Protein AF-X1F8I4-F1 (afdb_monomer_lite)

InterPro domains:
  IPR002935 Class I-like SAM-dependent O-methyltransferase [PF01596] (7-88)
  IPR029063 S-adenosyl-L-methionine-dependent methyltransferase superfamily [G3DSA:3.40.50.150] (1-103)
  IPR029063 S-adenosyl-L-methionine-dependent methyltransferase superfamily [SSF53335] (6-89)

Organism: NCBI:txid412755

Radius of gyration: 15.57 Å; chains: 1; bounding box: 41×29×45 Å

Sequence (120 aa):
ACMQTERKLVTFELQDDKIEMARETISRAKIGKIVELVEGNALDLLQKYNNISFCFLDAEKEIYLDCYQIVVPKMVEGGILVADNVISHCPSNMSYNVSRACEVGKTPNPLSKQLLYWSI

Foldseek 3Di:
DCVVVVAADEDEDADPVVLVVVVVVCVVVVPCSRYDYHYHDCLVVLQVAAQAQEAEAPDDQVCVVSCCVSVQVRYAFQREYEYEDNPPDDDPPSVVVVVVVQVQQPDPDSRGYHYDYDYD

Structure (mmCIF, N/CA/C/O backbone):
data_AF-X1F8I4-F1
#
_entry.id   AF-X1F8I4-F1
#
loop_
_atom_site.group_PDB
_atom_site.id
_atom_site.type_symbol
_atom_site.label_atom_id
_atom_site.label_alt_id
_atom_site.label_comp_id
_atom_site.label_asym_id
_atom_site.label_entity_id
_atom_site.label_seq_id
_atom_site.pdbx_PDB_ins_code
_atom_site.Cartn_x
_atom_site.Cartn_y
_atom_site.Cartn_z
_atom_site.occupancy
_atom_site.B_iso_or_equiv
_atom_site.auth_seq_id
_atom_site.auth_comp_id
_atom_site.auth_asym_id
_atom_site.auth_atom_id
_atom_site.pdbx_PDB_model_num
ATOM 1 N N . ALA A 1 1 ? -10.497 9.902 8.479 1.00 86.12 1 ALA A N 1
ATOM 2 C CA . ALA A 1 1 ? -11.029 8.604 8.014 1.00 86.12 1 ALA A CA 1
ATOM 3 C C . ALA A 1 1 ? -10.419 7.430 8.783 1.00 86.12 1 ALA A C 1
ATOM 5 O O . ALA A 1 1 ? -11.017 7.049 9.775 1.00 86.12 1 ALA A O 1
ATOM 6 N N . CYS A 1 2 ? -9.231 6.910 8.430 1.00 91.81 2 CYS A N 1
ATOM 7 C CA . CYS A 1 2 ? -8.693 5.666 9.019 1.00 91.81 2 CYS A CA 1
ATOM 8 C C . CYS A 1 2 ? -8.632 5.649 10.555 1.00 91.81 2 CYS A C 1
ATOM 10 O O . CYS A 1 2 ? -9.080 4.684 11.161 1.00 91.81 2 CYS A O 1
ATOM 12 N N . MET A 1 3 ? -8.170 6.736 11.187 1.00 90.56 3 MET A N 1
ATOM 13 C CA . MET A 1 3 ? -8.172 6.870 12.653 1.00 90.56 3 MET A CA 1
ATOM 14 C C . MET A 1 3 ? -9.575 6.801 13.269 1.00 90.56 3 MET A C 1
ATOM 16 O O . MET A 1 3 ? -9.749 6.198 14.316 1.00 90.56 3 MET A O 1
ATOM 20 N N . GLN A 1 4 ? -10.570 7.419 12.628 1.00 92.31 4 GLN A N 1
ATOM 21 C CA . GLN A 1 4 ? -11.949 7.472 13.133 1.00 92.31 4 GLN A CA 1
ATOM 22 C C . GLN A 1 4 ? -12.668 6.132 12.976 1.00 92.31 4 GLN A C 1
ATOM 24 O O . GLN A 1 4 ? -13.562 5.823 13.751 1.00 92.31 4 GLN A O 1
ATOM 29 N N . THR A 1 5 ? -12.299 5.356 11.957 1.00 92.12 5 THR A N 1
ATOM 30 C CA . THR A 1 5 ? -12.911 4.057 11.653 1.00 92.12 5 THR A CA 1
ATOM 31 C C . THR A 1 5 ? -12.069 2.877 12.136 1.00 92.12 5 THR A C 1
ATOM 33 O O . THR A 1 5 ? -12.365 1.751 11.755 1.00 92.12 5 THR A O 1
ATOM 36 N N . GLU A 1 6 ? -10.975 3.135 12.861 1.00 92.25 6 GLU A N 1
ATOM 37 C CA . GLU A 1 6 ? -10.002 2.132 13.325 1.00 92.25 6 GLU A CA 1
ATOM 38 C C . GLU A 1 6 ? -9.494 1.190 12.214 1.00 92.25 6 GLU A C 1
ATOM 40 O O . GLU A 1 6 ? -9.231 0.007 12.422 1.00 92.25 6 GLU A O 1
ATOM 45 N N . ARG A 1 7 ? -9.341 1.725 10.998 1.00 93.12 7 ARG A N 1
ATOM 46 C CA . ARG A 1 7 ? -8.825 0.985 9.836 1.00 93.12 7 ARG A CA 1
ATOM 47 C C . ARG A 1 7 ? -7.347 1.265 9.632 1.00 93.12 7 ARG A C 1
ATOM 49 O O . ARG A 1 7 ? -6.860 2.335 9.988 1.00 93.12 7 ARG A O 1
ATOM 56 N N . LYS A 1 8 ? -6.649 0.317 9.014 1.00 95.06 8 LYS A N 1
ATOM 57 C CA . LYS A 1 8 ? -5.231 0.454 8.679 1.00 95.06 8 LYS A CA 1
ATOM 58 C C . LYS A 1 8 ? -5.035 1.228 7.380 1.00 95.06 8 LYS A C 1
ATOM 60 O O . LYS A 1 8 ? -5.807 1.071 6.437 1.00 95.06 8 LYS A O 1
ATOM 65 N N . LEU A 1 9 ? -3.989 2.047 7.349 1.00 96.81 9 LEU A N 1
ATOM 66 C CA . LEU A 1 9 ? -3.393 2.567 6.124 1.00 96.81 9 LEU A CA 1
ATOM 67 C C . LEU A 1 9 ? -2.095 1.797 5.895 1.00 96.81 9 LEU A C 1
ATOM 69 O O . LEU A 1 9 ? -1.234 1.799 6.769 1.00 96.81 9 LEU A O 1
ATOM 73 N N . VAL A 1 10 ? -1.965 1.155 4.742 1.00 97.25 10 VAL A N 1
ATOM 74 C CA . VAL A 1 10 ? -0.754 0.424 4.363 1.00 97.25 10 VAL A CA 1
ATOM 75 C C . VAL A 1 10 ? -0.068 1.207 3.256 1.00 97.25 10 VAL A C 1
ATOM 77 O O . VAL A 1 10 ? -0.729 1.612 2.300 1.00 97.25 10 VAL A O 1
ATOM 80 N N . THR A 1 11 ? 1.232 1.434 3.397 1.00 95.88 11 THR A N 1
ATOM 81 C CA . THR A 1 11 ? 2.066 2.075 2.378 1.00 95.88 11 THR A CA 1
ATOM 82 C C . THR A 1 11 ? 3.275 1.199 2.089 1.00 95.88 11 THR A C 1
ATOM 84 O O . THR A 1 11 ? 3.809 0.574 3.003 1.00 95.88 11 THR A O 1
ATOM 87 N N . PHE A 1 12 ? 3.692 1.152 0.829 1.00 95.25 12 PHE A N 1
ATOM 88 C CA . PHE A 1 12 ? 4.823 0.350 0.370 1.00 95.25 12 PHE A CA 1
ATOM 89 C C . PHE A 1 12 ? 5.940 1.285 -0.073 1.00 95.25 12 PHE A C 1
ATOM 91 O O . PHE A 1 12 ? 5.665 2.272 -0.751 1.00 95.25 12 PHE A O 1
ATOM 98 N N . GLU A 1 13 ? 7.175 0.976 0.296 1.00 94.88 13 GLU A N 1
ATOM 99 C CA . GLU A 1 13 ? 8.355 1.691 -0.184 1.00 94.88 13 GLU A CA 1
ATOM 100 C C . GLU A 1 13 ? 9.491 0.695 -0.422 1.00 94.88 13 GLU A C 1
ATOM 102 O O . GLU A 1 13 ? 9.660 -0.265 0.333 1.00 94.88 13 GLU A O 1
ATOM 107 N N . LEU A 1 14 ? 10.244 0.914 -1.498 1.00 93.31 14 LEU A N 1
ATOM 108 C CA . LEU A 1 14 ? 11.320 0.037 -1.950 1.00 93.31 14 LEU A CA 1
ATOM 109 C C . LEU A 1 14 ? 12.706 0.618 -1.649 1.00 93.31 14 LEU A C 1
ATOM 111 O O . LEU A 1 14 ? 13.645 -0.150 -1.469 1.00 93.31 14 LEU A O 1
ATOM 115 N N . GLN A 1 15 ? 12.854 1.944 -1.643 1.00 94.31 15 GLN A N 1
ATOM 116 C CA . GLN A 1 15 ? 14.157 2.596 -1.494 1.00 94.31 15 GLN A CA 1
ATOM 117 C C . GLN A 1 15 ? 14.501 2.796 -0.012 1.00 94.31 15 GLN A C 1
ATOM 119 O O . GLN A 1 15 ? 13.743 3.432 0.718 1.00 94.31 15 GLN A O 1
ATOM 124 N N . ASP A 1 16 ? 15.650 2.276 0.427 1.00 95.62 16 ASP A N 1
ATOM 125 C CA . ASP A 1 16 ? 16.070 2.261 1.839 1.00 95.62 16 ASP A CA 1
ATOM 126 C C . ASP A 1 16 ? 16.108 3.656 2.489 1.00 95.62 16 ASP A C 1
ATOM 128 O O . ASP A 1 16 ? 15.699 3.832 3.639 1.00 95.62 16 ASP A O 1
ATOM 132 N N . ASP A 1 17 ? 16.558 4.672 1.752 1.00 96.69 17 ASP A N 1
ATOM 133 C CA . ASP A 1 17 ? 16.606 6.061 2.220 1.00 96.69 17 ASP A CA 1
ATOM 134 C C . ASP A 1 17 ? 15.200 6.629 2.471 1.00 96.69 17 ASP A C 1
ATOM 136 O O . ASP A 1 17 ? 14.951 7.301 3.478 1.00 96.69 17 ASP A O 1
ATOM 140 N N . LYS A 1 18 ? 14.251 6.310 1.588 1.00 95.38 18 LYS A N 1
ATOM 141 C CA . LYS A 1 18 ? 12.845 6.696 1.730 1.00 95.38 18 LYS A CA 1
ATOM 142 C C . LYS A 1 18 ? 12.130 5.900 2.811 1.00 95.38 18 LYS A C 1
ATOM 144 O O . LYS A 1 18 ? 11.293 6.472 3.508 1.00 95.38 18 LYS A O 1
ATOM 149 N N . ILE A 1 19 ? 12.467 4.623 2.990 1.00 97.69 19 ILE A N 1
ATOM 150 C CA . ILE A 1 19 ? 11.955 3.792 4.089 1.00 97.69 19 ILE A CA 1
ATOM 151 C C . ILE A 1 19 ? 12.284 4.452 5.425 1.00 97.69 19 ILE A C 1
ATOM 153 O O . ILE A 1 19 ? 11.392 4.625 6.260 1.00 97.69 19 ILE A O 1
ATOM 157 N N . GLU A 1 20 ? 13.538 4.863 5.621 1.00 97.75 20 GLU A N 1
ATOM 158 C CA . GLU A 1 20 ? 13.943 5.486 6.880 1.00 97.75 20 GLU A CA 1
ATOM 159 C C . GLU A 1 20 ? 13.230 6.825 7.089 1.00 97.75 20 GLU A C 1
ATOM 161 O O . GLU A 1 20 ? 12.628 7.060 8.140 1.00 97.75 20 GLU A O 1
ATOM 166 N N . MET A 1 21 ? 13.154 7.656 6.046 1.00 97.81 21 MET A N 1
ATOM 167 C CA . MET A 1 21 ? 12.407 8.916 6.096 1.00 97.81 21 MET A CA 1
ATOM 168 C C . MET A 1 21 ? 10.917 8.707 6.422 1.00 97.81 21 MET A C 1
ATOM 170 O O . MET A 1 21 ? 10.323 9.462 7.205 1.00 97.81 21 MET A O 1
ATOM 174 N N . ALA A 1 22 ? 10.291 7.680 5.845 1.00 97.12 22 ALA A N 1
ATOM 175 C CA . ALA A 1 22 ? 8.903 7.326 6.112 1.00 97.12 22 ALA A CA 1
ATOM 176 C C . ALA A 1 22 ? 8.724 6.855 7.560 1.00 97.12 22 ALA A C 1
ATOM 178 O O . ALA A 1 22 ? 7.790 7.297 8.237 1.00 97.12 22 ALA A O 1
ATOM 179 N N . ARG A 1 23 ? 9.639 6.025 8.072 1.00 97.62 23 ARG A N 1
ATOM 180 C CA . ARG A 1 23 ? 9.635 5.550 9.462 1.00 97.62 23 ARG A CA 1
ATOM 181 C C . ARG A 1 23 ? 9.729 6.712 10.447 1.00 97.62 23 ARG A C 1
ATOM 183 O O . ARG A 1 23 ? 8.901 6.809 11.360 1.00 97.62 23 ARG A O 1
ATOM 190 N N . GLU A 1 24 ? 10.677 7.622 10.242 1.00 97.75 24 GLU A N 1
ATOM 191 C CA . GLU A 1 24 ? 10.832 8.831 11.056 1.00 97.75 24 GLU A CA 1
ATOM 192 C C . GLU A 1 24 ? 9.575 9.705 11.009 1.00 97.75 24 GLU A C 1
ATOM 194 O O . GLU A 1 24 ? 9.093 10.190 12.039 1.00 97.75 24 GLU A O 1
ATOM 199 N N . THR A 1 25 ? 8.994 9.875 9.821 1.00 97.75 25 THR A N 1
ATOM 200 C CA . THR A 1 25 ? 7.785 10.681 9.620 1.00 97.75 25 THR A CA 1
ATOM 201 C C . THR A 1 25 ? 6.578 10.083 10.340 1.00 97.75 25 THR A C 1
ATOM 203 O O . THR A 1 25 ? 5.889 10.796 11.076 1.00 97.75 25 THR A O 1
ATOM 206 N N . ILE A 1 26 ? 6.352 8.775 10.206 1.00 97.62 26 ILE A N 1
ATOM 207 C CA . ILE A 1 26 ? 5.277 8.044 10.895 1.00 97.62 26 ILE A CA 1
ATOM 208 C C . ILE A 1 26 ? 5.443 8.139 12.417 1.00 97.62 26 ILE A C 1
ATOM 210 O O . ILE A 1 26 ? 4.461 8.370 13.136 1.00 97.62 26 ILE A O 1
ATOM 214 N N . SER A 1 27 ? 6.677 7.994 12.910 1.00 97.19 27 SER A N 1
ATOM 215 C CA . SER A 1 27 ? 7.013 8.103 14.333 1.00 97.19 27 SER A CA 1
ATOM 216 C C . SER A 1 27 ? 6.722 9.504 14.875 1.00 97.19 27 SER A C 1
ATOM 218 O O . SER A 1 27 ? 5.969 9.660 15.841 1.00 97.19 27 SER A O 1
ATOM 220 N N . ARG A 1 28 ? 7.221 10.545 14.199 1.00 97.75 28 ARG A N 1
ATOM 221 C CA . ARG A 1 28 ? 7.017 11.954 14.572 1.00 97.75 28 ARG A CA 1
ATOM 222 C C . ARG A 1 28 ? 5.545 12.358 14.553 1.00 97.75 28 ARG A C 1
ATOM 224 O O . ARG A 1 28 ? 5.100 13.077 15.446 1.00 97.75 28 ARG A O 1
ATOM 231 N N . ALA A 1 29 ? 4.782 11.865 13.579 1.00 96.69 29 ALA A N 1
ATOM 232 C CA . ALA A 1 29 ? 3.341 12.088 13.494 1.00 96.69 29 ALA A CA 1
ATOM 233 C C . ALA A 1 29 ? 2.539 11.283 14.536 1.00 96.69 29 ALA A C 1
ATOM 235 O O . ALA A 1 29 ? 1.358 11.556 14.742 1.00 96.69 29 ALA A O 1
ATOM 236 N N . LYS A 1 30 ? 3.167 10.311 15.218 1.00 96.31 30 LYS A N 1
ATOM 237 C CA . LYS A 1 30 ? 2.550 9.417 16.216 1.00 96.31 30 LYS A CA 1
ATOM 238 C C . LYS A 1 30 ? 1.391 8.589 15.652 1.00 96.31 30 LYS A C 1
ATOM 240 O O . LYS A 1 30 ? 0.434 8.275 16.359 1.00 96.31 30 LYS A O 1
ATOM 245 N N . ILE A 1 31 ? 1.492 8.198 14.381 1.00 95.81 31 ILE A N 1
ATOM 246 C CA . ILE A 1 31 ? 0.429 7.482 13.651 1.00 95.81 31 ILE A CA 1
ATOM 247 C C . ILE A 1 31 ? 0.726 5.999 13.412 1.00 95.81 31 ILE A C 1
ATOM 249 O O . ILE A 1 31 ? -0.085 5.315 12.794 1.00 95.81 31 ILE A O 1
ATOM 253 N N . GLY A 1 32 ? 1.828 5.464 13.949 1.00 94.56 32 GLY A N 1
ATOM 254 C CA . GLY A 1 32 ? 2.247 4.066 13.748 1.00 94.56 32 GLY A CA 1
ATOM 255 C C . GLY A 1 32 ? 1.258 3.001 14.247 1.00 94.56 32 GLY A C 1
ATOM 256 O O . GLY A 1 32 ? 1.341 1.842 13.860 1.00 94.56 32 GLY A O 1
ATOM 257 N N . LYS A 1 33 ? 0.263 3.368 15.068 1.00 94.38 33 LYS A N 1
ATOM 258 C CA . LYS A 1 33 ? -0.847 2.456 15.404 1.00 94.38 33 LYS A CA 1
ATOM 259 C C . LYS A 1 33 ? -1.797 2.223 14.227 1.00 94.38 33 LYS A C 1
ATOM 261 O O . LYS A 1 33 ? -2.444 1.181 14.174 1.00 94.38 33 LYS A O 1
ATOM 266 N N . ILE A 1 34 ? -1.893 3.176 13.307 1.00 96.44 34 ILE A N 1
ATOM 267 C CA . ILE A 1 34 ? -2.833 3.179 12.180 1.00 96.44 34 ILE A CA 1
ATOM 268 C C . ILE A 1 34 ? -2.115 2.938 10.851 1.00 96.44 34 ILE A C 1
ATOM 270 O O . ILE A 1 34 ? -2.682 2.282 9.980 1.00 96.44 34 ILE A O 1
ATOM 274 N N . VAL A 1 35 ? -0.884 3.431 10.710 1.00 97.06 35 VAL A N 1
ATOM 275 C CA . VAL A 1 35 ? -0.082 3.292 9.492 1.00 97.06 35 VAL A CA 1
ATOM 276 C C . VAL A 1 35 ? 0.878 2.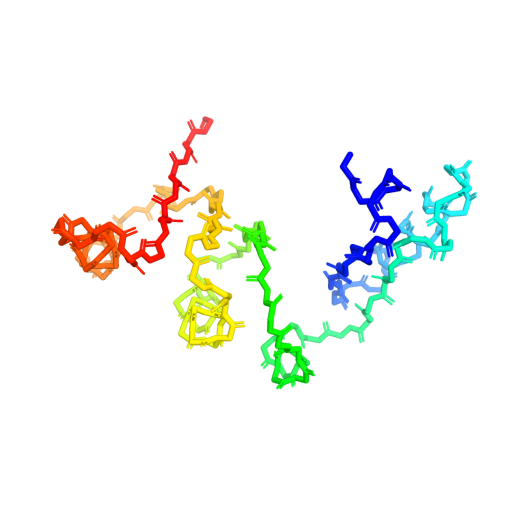114 9.609 1.00 97.06 35 VAL A C 1
ATOM 278 O O . VAL A 1 35 ? 1.638 2.027 10.571 1.00 97.06 35 VAL A O 1
ATOM 281 N N . GLU A 1 36 ? 0.843 1.234 8.618 1.00 96.25 36 GLU A N 1
ATOM 282 C CA . GLU A 1 36 ? 1.796 0.150 8.397 1.00 96.25 36 GLU A CA 1
ATOM 283 C C . GLU A 1 36 ? 2.695 0.529 7.216 1.00 96.25 36 GLU A C 1
ATOM 285 O O . GLU A 1 36 ? 2.207 0.741 6.105 1.00 96.25 36 GLU A O 1
ATOM 290 N N . LEU A 1 37 ? 3.998 0.649 7.476 1.00 97.31 37 LEU A N 1
ATOM 291 C CA . LEU A 1 37 ? 5.016 0.783 6.438 1.00 97.31 37 LEU A CA 1
ATOM 292 C C . LEU A 1 37 ? 5.505 -0.616 6.072 1.00 97.31 37 LEU A C 1
ATOM 294 O O . LEU A 1 37 ? 5.994 -1.342 6.937 1.00 97.31 37 LEU A O 1
ATOM 298 N N . VAL A 1 38 ? 5.353 -0.976 4.805 1.00 97.25 38 VAL A N 1
ATOM 299 C CA . VAL A 1 38 ? 5.807 -2.244 4.245 1.00 97.25 38 VAL A CA 1
ATOM 300 C C . VAL A 1 38 ? 7.023 -1.976 3.374 1.00 97.25 38 VAL A C 1
ATOM 302 O O . VAL A 1 38 ? 6.966 -1.197 2.425 1.00 97.25 38 VAL A O 1
ATOM 305 N N . GLU A 1 39 ? 8.119 -2.641 3.704 1.00 96.44 39 GLU A N 1
ATOM 306 C CA . GLU A 1 39 ? 9.407 -2.474 3.040 1.00 96.44 39 GLU A CA 1
ATOM 307 C C . GLU A 1 39 ? 9.558 -3.542 1.955 1.00 96.44 39 GLU A C 1
ATOM 309 O O . GLU A 1 39 ? 9.462 -4.743 2.231 1.00 96.44 39 GLU A O 1
ATOM 314 N N . GLY A 1 40 ? 9.763 -3.105 0.714 1.00 93.75 40 GLY A N 1
ATOM 315 C CA . GLY A 1 40 ? 9.973 -3.972 -0.441 1.00 93.75 40 GLY A CA 1
ATOM 316 C C . GLY A 1 40 ? 9.036 -3.691 -1.613 1.00 93.75 40 GLY A C 1
ATOM 317 O O . GLY A 1 40 ? 8.238 -2.754 -1.621 1.00 93.75 40 GLY A O 1
ATOM 318 N N . ASN A 1 41 ? 9.151 -4.528 -2.645 1.00 92.44 41 ASN A N 1
ATOM 319 C CA . ASN A 1 41 ? 8.426 -4.341 -3.895 1.00 92.44 41 ASN A CA 1
ATOM 320 C C . ASN A 1 41 ? 6.916 -4.558 -3.705 1.00 92.44 41 ASN A C 1
ATOM 322 O O . ASN A 1 41 ? 6.461 -5.633 -3.300 1.00 92.44 41 ASN A O 1
ATOM 326 N N . ALA A 1 42 ? 6.132 -3.538 -4.053 1.00 92.38 42 ALA A N 1
ATOM 327 C CA . ALA A 1 42 ? 4.682 -3.579 -3.959 1.00 92.38 42 ALA A CA 1
ATOM 328 C C . ALA A 1 42 ? 4.074 -4.722 -4.790 1.00 92.38 42 ALA A C 1
ATOM 330 O O . ALA A 1 42 ? 3.168 -5.393 -4.303 1.00 92.38 42 ALA A O 1
ATOM 331 N N . LEU A 1 43 ? 4.579 -5.011 -5.995 1.00 91.25 43 LEU A N 1
ATOM 332 C CA . LEU A 1 43 ? 4.006 -6.049 -6.869 1.00 91.25 43 LEU A CA 1
ATOM 333 C C . LEU A 1 43 ? 4.027 -7.443 -6.223 1.00 91.25 43 LEU A C 1
ATOM 335 O O . LEU A 1 43 ? 3.070 -8.210 -6.361 1.00 91.25 43 LEU A O 1
ATOM 339 N N . ASP A 1 44 ? 5.067 -7.731 -5.442 1.00 93.31 44 ASP A N 1
ATOM 340 C CA . ASP A 1 44 ? 5.233 -9.010 -4.750 1.00 93.31 44 ASP A CA 1
ATOM 341 C C . ASP A 1 44 ? 4.365 -9.094 -3.484 1.00 93.31 44 ASP A C 1
ATOM 343 O O . ASP A 1 44 ? 3.878 -10.161 -3.094 1.00 93.31 44 ASP A O 1
ATOM 347 N N . LEU A 1 45 ? 4.154 -7.956 -2.819 1.00 94.50 45 LEU A N 1
ATOM 348 C CA . LEU A 1 45 ? 3.554 -7.892 -1.486 1.00 94.50 45 LEU A CA 1
ATOM 349 C C . LEU A 1 45 ? 2.056 -7.569 -1.510 1.00 94.50 45 LEU A C 1
ATOM 351 O O . LEU A 1 45 ? 1.316 -8.065 -0.656 1.00 94.50 45 LEU A O 1
ATOM 355 N N . LEU A 1 46 ? 1.572 -6.848 -2.527 1.00 92.06 46 LEU A N 1
ATOM 356 C CA . LEU A 1 46 ? 0.152 -6.531 -2.747 1.00 92.06 46 LEU A CA 1
ATOM 357 C C . LEU A 1 46 ? -0.721 -7.790 -2.867 1.00 92.06 46 LEU A C 1
ATOM 359 O O . LEU A 1 46 ? -1.938 -7.736 -2.679 1.00 92.06 46 LEU A O 1
ATOM 363 N N . GLN A 1 47 ? -0.126 -8.953 -3.151 1.00 91.75 47 GLN A N 1
ATOM 364 C CA . GLN A 1 47 ? -0.806 -10.252 -3.145 1.00 91.75 47 GLN A CA 1
ATOM 365 C C . GLN A 1 47 ? -1.448 -10.624 -1.806 1.00 91.75 47 GLN A C 1
ATOM 367 O O . GLN A 1 47 ? -2.458 -11.325 -1.790 1.00 91.75 47 GLN A O 1
ATOM 372 N N . LY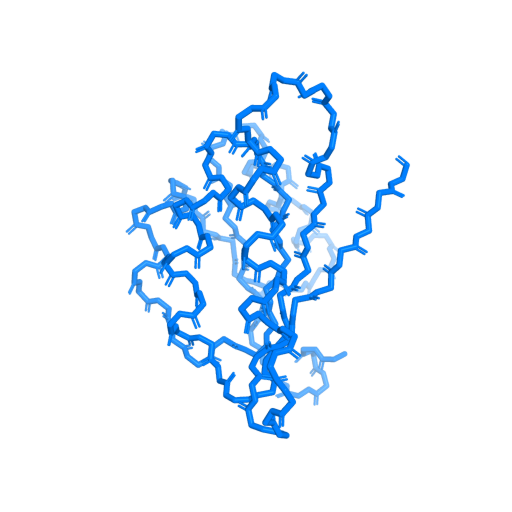S A 1 48 ? -0.930 -10.096 -0.697 1.00 94.06 48 LYS A N 1
ATOM 373 C CA . LYS A 1 48 ? -1.349 -10.463 0.663 1.00 94.06 48 LYS A CA 1
ATOM 374 C C . LYS A 1 48 ? -2.561 -9.679 1.174 1.00 94.06 48 LYS A C 1
ATOM 376 O O . LYS A 1 48 ? -3.121 -10.037 2.207 1.00 94.06 48 LYS A O 1
ATOM 381 N N . TYR A 1 49 ? -2.967 -8.624 0.474 1.00 94.62 49 TYR A N 1
ATOM 382 C CA . TYR A 1 49 ? -4.001 -7.698 0.933 1.00 94.62 49 TYR A CA 1
ATOM 383 C C . TYR A 1 49 ? -5.331 -7.979 0.235 1.00 94.62 49 TYR A C 1
ATOM 385 O O . TYR A 1 49 ? -5.358 -8.355 -0.926 1.00 94.62 49 TYR A O 1
ATOM 393 N N . ASN A 1 50 ? -6.447 -7.809 0.938 1.00 95.31 50 ASN A N 1
ATOM 394 C CA . ASN A 1 50 ? -7.803 -7.988 0.414 1.00 95.31 50 ASN A CA 1
ATOM 395 C C . ASN A 1 50 ? -8.734 -6.954 1.049 1.00 95.31 50 ASN A C 1
ATOM 397 O O . ASN A 1 50 ? -8.358 -6.286 2.013 1.00 95.31 50 ASN A O 1
ATOM 401 N N . ASN A 1 51 ? -9.962 -6.852 0.538 1.00 94.62 51 ASN A N 1
ATOM 402 C CA . ASN A 1 51 ? -10.983 -5.925 1.030 1.00 94.62 51 ASN A CA 1
ATOM 403 C C . ASN A 1 51 ? -10.517 -4.459 1.004 1.00 94.62 51 ASN A C 1
ATOM 405 O O . ASN A 1 51 ? -10.761 -3.685 1.931 1.00 94.62 51 ASN A O 1
ATOM 409 N N . ILE A 1 52 ? -9.838 -4.075 -0.078 1.00 95.12 52 ILE A N 1
ATOM 410 C CA . ILE A 1 52 ? -9.288 -2.729 -0.245 1.00 95.12 52 ILE A CA 1
ATOM 411 C C . ILE A 1 52 ? -10.436 -1.762 -0.563 1.00 95.12 52 ILE A C 1
ATOM 413 O O . ILE A 1 52 ? -11.069 -1.856 -1.613 1.00 95.12 52 ILE A O 1
ATOM 417 N N . SER A 1 53 ? -10.730 -0.828 0.344 1.00 94.25 53 SER A N 1
ATOM 418 C CA . SER A 1 53 ? -11.763 0.201 0.125 1.00 94.25 53 SER A CA 1
ATOM 419 C C . SER A 1 53 ? -11.247 1.431 -0.610 1.00 94.25 53 SER A C 1
ATOM 421 O O . SER A 1 53 ? -12.019 2.148 -1.240 1.00 94.25 53 SER A O 1
ATOM 423 N N . PHE A 1 54 ? -9.948 1.685 -0.506 1.00 94.62 54 PHE A N 1
ATOM 424 C CA . PHE A 1 54 ? -9.290 2.825 -1.117 1.00 94.62 54 PHE A CA 1
ATOM 425 C C . PHE A 1 54 ? -7.865 2.436 -1.503 1.00 94.62 54 PHE A C 1
ATOM 427 O O . PHE A 1 54 ? -7.158 1.837 -0.692 1.00 94.62 54 PHE A O 1
ATOM 434 N N . CYS A 1 55 ? -7.450 2.780 -2.717 1.00 94.12 55 CYS A N 1
ATOM 435 C CA . CYS A 1 55 ? -6.076 2.637 -3.180 1.00 94.12 55 CYS A CA 1
ATOM 436 C C . CYS A 1 55 ? -5.630 3.949 -3.819 1.00 94.12 55 CYS A C 1
ATOM 438 O O . CYS A 1 55 ? -6.313 4.463 -4.702 1.00 94.12 55 CYS A O 1
ATOM 440 N N . PHE A 1 56 ? -4.493 4.472 -3.366 1.00 93.19 56 PHE A N 1
ATOM 441 C CA . PHE A 1 56 ? -3.789 5.557 -4.032 1.00 93.19 56 PHE A CA 1
ATOM 442 C C . PHE A 1 56 ? -2.558 4.964 -4.714 1.00 93.19 56 PHE A C 1
ATOM 444 O O . PHE A 1 56 ? -1.704 4.388 -4.041 1.00 93.19 56 PHE A O 1
ATOM 451 N N . LEU A 1 57 ? -2.524 5.044 -6.040 1.00 89.25 57 LEU A N 1
ATOM 452 C CA . LEU A 1 57 ? -1.453 4.533 -6.878 1.00 89.25 57 LEU A CA 1
ATOM 453 C C . LEU A 1 57 ? -0.646 5.715 -7.412 1.00 89.25 57 LEU A C 1
ATOM 455 O O . LEU A 1 57 ? -0.995 6.311 -8.429 1.00 89.25 57 LEU A O 1
ATOM 459 N N . ASP A 1 58 ? 0.419 6.034 -6.690 1.00 85.50 58 ASP A N 1
ATOM 460 C CA . ASP A 1 58 ? 1.458 6.972 -7.104 1.00 85.50 58 ASP A CA 1
ATOM 461 C C . ASP A 1 58 ? 2.712 6.155 -7.401 1.00 85.50 58 ASP A C 1
ATOM 463 O O . ASP A 1 58 ? 3.451 5.742 -6.507 1.00 85.50 58 ASP A O 1
ATOM 467 N N . ALA A 1 59 ? 2.832 5.756 -8.661 1.00 75.50 59 ALA A N 1
ATOM 468 C CA . ALA A 1 59 ? 3.797 4.773 -9.106 1.00 75.50 59 ALA A CA 1
ATOM 469 C C . ALA A 1 59 ? 4.242 5.087 -10.533 1.00 75.50 59 ALA A C 1
ATOM 471 O O . ALA A 1 59 ? 3.480 5.652 -11.322 1.00 75.50 59 ALA A O 1
ATOM 472 N N . GLU A 1 60 ? 5.460 4.663 -10.871 1.00 76.75 60 GLU A N 1
ATOM 473 C CA . GLU A 1 60 ? 5.978 4.758 -12.235 1.00 76.75 60 GLU A CA 1
ATOM 474 C C . GLU A 1 60 ? 5.063 4.012 -13.220 1.00 76.75 60 GLU A C 1
ATOM 476 O O . GLU A 1 60 ? 4.396 3.021 -12.888 1.00 76.75 60 GLU A O 1
ATOM 481 N N . LYS A 1 61 ? 5.016 4.484 -14.465 1.00 71.19 61 LYS A N 1
ATOM 482 C CA . LYS A 1 61 ? 4.045 4.009 -15.463 1.00 71.19 61 LYS A CA 1
ATOM 483 C C . LYS A 1 61 ? 4.192 2.531 -15.791 1.00 71.19 61 LYS A C 1
ATOM 485 O O . LYS A 1 61 ? 3.200 1.871 -16.097 1.00 71.19 61 LYS A O 1
ATOM 490 N N . GLU A 1 62 ? 5.415 2.023 -15.737 1.00 74.38 62 GLU A N 1
ATOM 491 C CA . GLU A 1 62 ? 5.757 0.641 -16.053 1.00 74.38 62 GLU A CA 1
ATOM 492 C C . GLU A 1 62 ? 5.085 -0.336 -15.088 1.00 74.38 62 GLU A C 1
ATOM 494 O O . GLU A 1 62 ? 4.631 -1.391 -15.516 1.00 74.38 62 GLU A O 1
ATOM 499 N N . ILE A 1 63 ? 4.958 0.033 -13.811 1.00 78.88 63 ILE A N 1
ATOM 500 C CA . ILE A 1 63 ? 4.362 -0.824 -12.774 1.00 78.88 63 ILE A CA 1
ATOM 501 C C . ILE A 1 63 ? 2.866 -0.563 -12.575 1.00 78.88 63 ILE A C 1
ATOM 503 O O . ILE A 1 63 ? 2.182 -1.313 -11.881 1.00 78.88 63 ILE A O 1
ATOM 507 N N . TYR A 1 64 ? 2.331 0.484 -13.203 1.00 82.50 64 TYR A N 1
ATOM 508 C CA . TYR A 1 64 ? 0.952 0.917 -13.019 1.00 82.50 64 TYR A CA 1
ATOM 509 C C . TYR A 1 64 ? -0.067 -0.161 -13.405 1.00 82.50 64 TYR A C 1
ATOM 511 O O . TYR A 1 64 ? -0.989 -0.459 -12.641 1.00 82.50 64 TYR A O 1
ATOM 519 N N . LEU A 1 65 ? 0.078 -0.739 -14.604 1.00 83.38 65 LEU A N 1
ATOM 520 C CA . LEU A 1 65 ? -0.869 -1.733 -15.112 1.00 83.38 65 LEU A CA 1
ATOM 521 C C . LEU A 1 65 ? -0.853 -2.995 -14.247 1.00 83.38 65 LEU A C 1
ATOM 523 O O . LEU A 1 65 ? -1.918 -3.523 -13.928 1.00 83.38 65 LEU A O 1
ATOM 527 N N . ASP A 1 66 ? 0.332 -3.428 -13.824 1.00 88.50 66 ASP A N 1
ATOM 528 C CA . ASP A 1 66 ? 0.498 -4.597 -12.964 1.00 88.50 66 ASP A CA 1
ATOM 529 C C . ASP A 1 66 ? -0.128 -4.346 -11.587 1.00 88.50 66 ASP A C 1
ATOM 531 O O . ASP A 1 66 ? -0.942 -5.144 -11.116 1.00 88.50 66 ASP A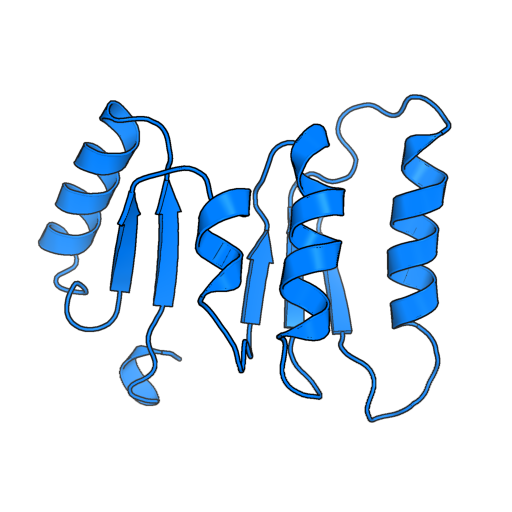 O 1
ATOM 535 N N . CYS A 1 67 ? 0.133 -3.184 -10.981 1.00 88.69 67 CYS A N 1
ATOM 536 C CA . CYS A 1 67 ? -0.524 -2.760 -9.744 1.00 88.69 67 CYS A CA 1
ATOM 537 C C . CYS A 1 67 ? -2.050 -2.750 -9.889 1.00 88.69 67 CYS A C 1
ATOM 539 O O . CYS A 1 67 ? -2.752 -3.301 -9.041 1.00 88.69 67 CYS A O 1
ATOM 541 N N . TYR A 1 68 ? -2.579 -2.175 -10.971 1.00 88.19 68 TYR A N 1
ATOM 542 C CA . TYR A 1 68 ? -4.018 -2.134 -11.234 1.00 88.19 68 TYR A CA 1
ATOM 543 C C . TYR A 1 68 ? -4.613 -3.545 -11.334 1.00 88.19 68 TYR A C 1
ATOM 545 O O . TYR A 1 68 ? -5.607 -3.846 -10.670 1.00 88.19 68 TYR A O 1
ATOM 553 N N . GLN A 1 69 ? -3.993 -4.429 -12.118 1.00 89.06 69 GLN A N 1
ATOM 554 C CA . GLN A 1 69 ? -4.452 -5.810 -12.298 1.00 89.06 69 GLN A CA 1
ATOM 555 C C . GLN A 1 69 ? -4.429 -6.606 -10.992 1.00 89.06 69 GLN A C 1
ATOM 557 O O . GLN A 1 69 ? -5.300 -7.448 -10.773 1.00 89.06 69 GLN A O 1
ATOM 562 N N . ILE A 1 70 ? -3.473 -6.324 -10.106 1.00 91.75 70 ILE A N 1
ATOM 563 C CA . ILE A 1 70 ? -3.375 -6.963 -8.794 1.00 91.75 70 ILE A CA 1
ATOM 564 C C . ILE A 1 70 ? -4.413 -6.388 -7.825 1.00 91.75 70 ILE A C 1
ATOM 566 O O . ILE A 1 70 ? -5.080 -7.157 -7.132 1.00 91.75 70 ILE A O 1
ATOM 570 N N . VAL A 1 71 ? -4.541 -5.062 -7.740 1.00 92.50 71 VAL A N 1
ATOM 571 C CA . VAL A 1 71 ? -5.343 -4.367 -6.720 1.00 92.50 71 VAL A CA 1
ATOM 572 C C . VAL A 1 71 ? -6.830 -4.443 -7.021 1.00 92.50 71 VAL A C 1
ATOM 574 O O . VAL A 1 71 ? -7.612 -4.756 -6.123 1.00 92.50 71 VAL A O 1
ATOM 577 N N . VAL A 1 72 ? -7.244 -4.184 -8.264 1.00 91.94 72 VAL A N 1
ATOM 578 C CA . VAL A 1 72 ? -8.667 -4.046 -8.600 1.00 91.94 72 VAL A CA 1
ATOM 579 C C . VAL A 1 72 ? -9.478 -5.275 -8.210 1.00 91.94 72 VAL A C 1
ATOM 581 O O . VAL A 1 72 ? -10.502 -5.080 -7.560 1.00 91.94 72 VAL A O 1
ATOM 584 N N . PRO A 1 73 ? -9.065 -6.528 -8.475 1.00 92.56 73 PRO A N 1
ATOM 585 C CA . PRO A 1 73 ? -9.803 -7.710 -8.022 1.00 92.56 73 PRO A CA 1
ATOM 586 C C . PRO A 1 73 ? -10.008 -7.784 -6.501 1.00 92.56 73 PRO A C 1
ATOM 588 O O . PRO A 1 73 ? -11.039 -8.276 -6.054 1.00 92.56 73 PRO A O 1
ATOM 591 N N . LYS A 1 74 ? -9.080 -7.232 -5.714 1.00 94.44 74 LYS A N 1
ATOM 592 C CA . LYS A 1 74 ? -9.056 -7.280 -4.240 1.00 94.44 74 LYS A CA 1
ATOM 593 C C . LYS A 1 74 ? -9.800 -6.139 -3.566 1.00 94.44 74 LYS A C 1
ATOM 595 O O . LYS A 1 74 ? -9.943 -6.121 -2.340 1.00 94.44 74 LYS A O 1
ATOM 600 N N . MET A 1 75 ? -10.245 -5.165 -4.351 1.00 94.31 75 MET A N 1
ATOM 601 C CA . MET A 1 75 ? -11.058 -4.074 -3.844 1.00 94.31 75 MET A CA 1
ATOM 602 C C . MET A 1 75 ? -12.474 -4.541 -3.528 1.00 94.31 75 MET A C 1
ATOM 604 O O . MET A 1 75 ? -13.039 -5.373 -4.246 1.00 94.31 75 MET A O 1
ATOM 608 N N . VAL A 1 76 ? -13.057 -3.960 -2.482 1.00 93.50 76 VAL A N 1
ATOM 609 C CA . VAL A 1 76 ? -14.487 -4.119 -2.200 1.00 93.50 76 VAL A CA 1
ATOM 610 C C . VAL A 1 76 ? -15.323 -3.432 -3.278 1.00 93.50 76 VAL A C 1
ATOM 612 O O . VAL A 1 76 ? -14.847 -2.579 -4.033 1.00 93.50 76 VAL A O 1
ATOM 615 N N . GLU A 1 77 ? -16.590 -3.808 -3.338 1.00 87.94 77 GLU A N 1
ATOM 616 C CA . GLU A 1 77 ? -17.594 -3.088 -4.108 1.00 87.94 77 GLU A CA 1
ATOM 617 C C . GLU A 1 77 ? -17.692 -1.622 -3.661 1.00 87.94 77 GLU A C 1
ATOM 619 O O . GLU A 1 77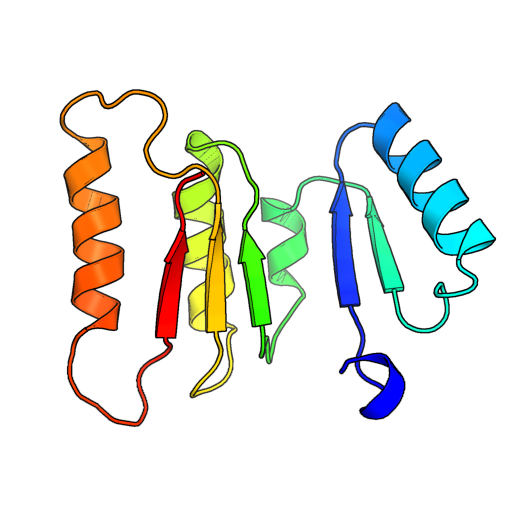 ? -17.597 -1.316 -2.472 1.00 87.94 77 GLU A O 1
ATOM 624 N N . GLY A 1 78 ? -17.805 -0.706 -4.627 1.00 87.75 78 GLY A N 1
ATOM 625 C CA . GLY A 1 78 ? -17.758 0.738 -4.367 1.00 87.75 78 GLY A CA 1
ATOM 626 C C . GLY A 1 78 ? -16.394 1.264 -3.897 1.00 87.75 78 GLY A C 1
ATOM 627 O O . GLY A 1 78 ? -16.284 2.432 -3.532 1.00 87.75 78 GLY A O 1
ATOM 628 N N . GLY A 1 79 ? -15.349 0.428 -3.895 1.00 90.50 79 GLY A N 1
ATOM 629 C CA . GLY A 1 79 ? -13.989 0.862 -3.600 1.00 90.50 79 GLY A CA 1
ATOM 630 C C . GLY A 1 79 ? -13.475 1.871 -4.629 1.00 90.50 79 GLY A C 1
ATOM 631 O O . GLY A 1 79 ? -13.836 1.819 -5.809 1.00 90.50 79 GLY A O 1
ATOM 632 N N . ILE A 1 80 ? -12.605 2.771 -4.169 1.00 90.31 80 ILE A N 1
ATOM 633 C CA . ILE A 1 80 ? -12.060 3.864 -4.982 1.00 90.31 80 ILE A CA 1
ATOM 634 C C . ILE A 1 80 ? -10.575 3.622 -5.240 1.00 90.31 80 ILE A C 1
ATOM 636 O O . ILE A 1 80 ? -9.796 3.473 -4.297 1.00 90.31 80 ILE A O 1
ATOM 640 N N . LEU A 1 81 ? -10.185 3.593 -6.513 1.00 89.50 81 LEU A N 1
ATOM 641 C CA . LEU A 1 81 ? -8.782 3.648 -6.917 1.00 89.50 81 LEU A CA 1
ATOM 642 C C . LEU A 1 81 ? -8.514 5.043 -7.471 1.00 89.50 81 LEU A C 1
ATOM 644 O O . LEU A 1 81 ? -9.218 5.502 -8.372 1.00 89.50 81 LEU A O 1
ATOM 648 N N . VAL A 1 82 ? -7.518 5.715 -6.909 1.00 88.62 82 VAL A N 1
ATOM 649 C CA . VAL A 1 82 ? -7.022 7.010 -7.367 1.00 88.62 82 VAL A CA 1
ATOM 650 C C . VAL A 1 82 ? -5.607 6.815 -7.867 1.00 88.62 82 VAL A C 1
ATOM 652 O O . VAL A 1 82 ? -4.809 6.148 -7.217 1.00 88.62 82 VAL A O 1
ATOM 655 N N . ALA A 1 83 ? -5.314 7.399 -9.015 1.00 83.19 83 ALA A N 1
ATOM 656 C CA . ALA A 1 83 ? -4.053 7.223 -9.703 1.00 83.19 83 ALA A CA 1
ATOM 657 C C . ALA A 1 83 ? -3.458 8.563 -10.109 1.00 83.19 83 ALA A C 1
ATOM 659 O O . ALA A 1 83 ? -4.146 9.358 -10.757 1.00 83.19 83 ALA A O 1
ATOM 660 N N . ASP A 1 84 ? -2.195 8.774 -9.751 1.00 77.50 84 ASP A N 1
ATOM 661 C CA . ASP A 1 84 ? -1.452 9.992 -10.068 1.00 77.50 84 ASP A CA 1
ATOM 662 C C . ASP A 1 84 ? -0.566 9.809 -11.320 1.00 77.50 84 ASP A C 1
ATOM 664 O O . ASP A 1 84 ? -0.227 8.690 -11.707 1.00 77.50 84 ASP A O 1
ATOM 668 N N . ASN A 1 85 ? -0.225 10.908 -12.000 1.00 64.00 85 ASN A N 1
ATOM 669 C CA . ASN A 1 85 ? 0.781 10.991 -13.079 1.00 64.00 85 ASN A CA 1
ATOM 670 C C . ASN A 1 85 ? 0.634 10.076 -14.317 1.00 64.00 85 ASN A C 1
ATOM 672 O O . ASN A 1 85 ? 1.584 9.870 -15.078 1.00 64.00 85 ASN A O 1
ATOM 676 N N . VAL A 1 86 ? -0.573 9.605 -14.636 1.00 58.16 86 VAL A N 1
ATOM 677 C CA . VAL A 1 86 ? -0.790 8.674 -15.766 1.00 58.16 86 VAL A CA 1
ATOM 678 C C . VAL A 1 86 ? -0.388 9.244 -17.157 1.00 58.16 86 VAL A C 1
ATOM 680 O O . VAL A 1 86 ? -0.124 8.474 -18.083 1.00 58.16 86 VAL A O 1
ATOM 683 N N . ILE A 1 87 ? -0.254 10.572 -17.345 1.00 52.25 87 ILE A N 1
ATOM 684 C CA . ILE A 1 87 ? -0.099 11.214 -18.679 1.00 52.25 87 ILE A CA 1
ATOM 685 C C . ILE A 1 87 ? 1.299 11.831 -18.969 1.00 52.25 87 ILE A C 1
ATOM 687 O O . ILE A 1 87 ? 1.540 12.299 -20.078 1.00 52.25 87 ILE A O 1
ATOM 691 N N . SER A 1 88 ? 2.312 11.743 -18.098 1.00 44.69 88 SER A N 1
ATOM 692 C CA . SER A 1 88 ? 3.650 12.337 -18.370 1.00 44.69 88 SER A CA 1
ATOM 693 C C . SER A 1 88 ? 4.455 11.618 -19.488 1.00 44.69 88 SER A C 1
ATOM 695 O O . SER A 1 88 ? 5.147 10.634 -19.264 1.00 44.69 88 SER A O 1
ATOM 697 N N . HIS A 1 89 ? 4.303 12.069 -20.736 1.00 41.59 89 HIS A N 1
ATOM 698 C CA . HIS A 1 89 ? 4.842 11.511 -21.994 1.00 41.59 89 HIS A CA 1
ATOM 699 C C . HIS A 1 89 ? 4.169 10.229 -22.515 1.00 41.59 89 HIS A C 1
ATOM 701 O O . HIS A 1 89 ? 4.223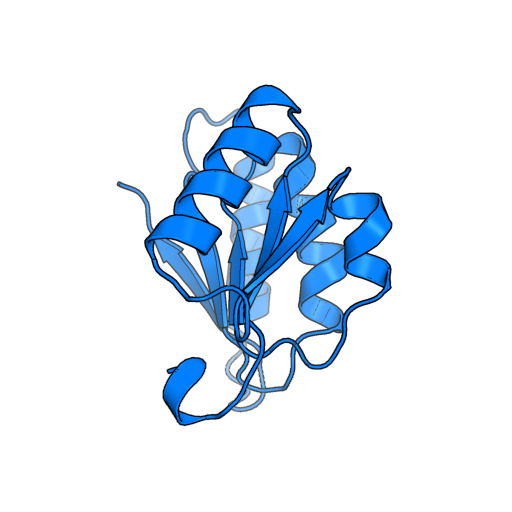 9.152 -21.927 1.00 41.59 89 HIS A O 1
ATOM 707 N N . CYS A 1 90 ? 3.512 10.380 -23.665 1.00 37.97 90 CYS A N 1
ATOM 708 C CA . CYS A 1 90 ? 2.746 9.362 -24.370 1.00 37.97 90 CYS A CA 1
ATOM 709 C C . CYS A 1 90 ? 3.531 8.894 -25.609 1.00 37.97 90 CYS A C 1
ATOM 711 O O . CYS A 1 90 ? 3.636 9.662 -26.567 1.00 37.97 90 CYS A O 1
ATOM 713 N N . PRO A 1 91 ? 4.041 7.652 -25.655 1.00 36.56 91 PRO A N 1
ATOM 714 C CA . PRO A 1 91 ? 4.017 6.872 -26.879 1.00 36.56 91 PRO A CA 1
ATOM 715 C C . PRO A 1 91 ? 2.587 6.334 -27.054 1.00 36.56 91 PRO A C 1
ATOM 717 O O . PRO A 1 91 ? 1.971 5.838 -26.107 1.00 36.56 91 PRO A O 1
ATOM 720 N N . SER A 1 92 ? 2.047 6.473 -28.262 1.00 43.84 92 SER A N 1
ATOM 721 C CA . SER A 1 92 ? 0.643 6.315 -28.692 1.00 43.84 92 SER A CA 1
ATOM 722 C C . SER A 1 92 ? -0.090 5.009 -28.319 1.00 43.84 92 SER A C 1
ATOM 724 O O . SER A 1 92 ? -1.274 4.863 -28.608 1.00 43.84 92 SER A O 1
ATOM 726 N N . ASN A 1 93 ? 0.584 4.068 -27.671 1.00 46.44 93 ASN A N 1
ATOM 727 C CA . ASN A 1 93 ? 0.147 2.715 -27.356 1.00 46.44 93 ASN A CA 1
ATOM 728 C C . ASN A 1 93 ? -0.238 2.515 -25.871 1.00 46.44 93 ASN A C 1
ATOM 730 O O . ASN A 1 93 ? -0.998 1.596 -25.573 1.00 46.44 93 ASN A O 1
ATOM 734 N N . MET A 1 94 ? 0.199 3.381 -24.944 1.00 41.94 94 MET A N 1
ATOM 735 C CA . MET A 1 94 ? -0.167 3.287 -23.511 1.00 41.94 94 MET A CA 1
ATOM 736 C C . MET A 1 94 ? -1.509 3.971 -23.194 1.00 41.94 94 MET A C 1
ATOM 738 O O . MET A 1 94 ? -2.260 3.537 -22.318 1.00 41.94 94 MET A O 1
ATOM 742 N N . SER A 1 95 ? -1.853 5.005 -23.967 1.00 45.69 95 SER A N 1
ATOM 743 C CA . SER A 1 95 ? -3.134 5.716 -23.894 1.00 45.69 95 SER A CA 1
ATOM 744 C C . SER A 1 95 ? -4.334 4.787 -24.100 1.00 45.69 95 SER A C 1
ATOM 746 O O . SER A 1 95 ? -5.386 5.012 -23.504 1.00 45.69 95 SER A O 1
ATOM 748 N N . TYR A 1 96 ? -4.180 3.706 -24.870 1.00 46.66 96 TYR A N 1
ATOM 749 C CA . TYR A 1 96 ? -5.254 2.750 -25.148 1.00 46.66 96 TYR A CA 1
ATOM 750 C C . TYR A 1 96 ? -5.613 1.883 -23.929 1.00 46.66 96 TYR A C 1
ATOM 752 O O . TYR A 1 96 ? -6.790 1.687 -23.632 1.00 46.66 96 TYR A O 1
ATOM 760 N N . ASN A 1 97 ? -4.616 1.405 -23.178 1.00 46.59 97 ASN A N 1
ATOM 761 C CA . ASN A 1 97 ? -4.842 0.537 -22.016 1.00 46.59 97 ASN A CA 1
ATOM 762 C C . ASN A 1 97 ? -5.381 1.311 -20.808 1.00 46.59 97 ASN A C 1
ATOM 764 O O . ASN A 1 97 ? -6.265 0.817 -20.112 1.00 46.59 97 ASN A O 1
ATOM 768 N N . VAL A 1 98 ? -4.918 2.549 -20.609 1.00 49.59 98 VAL A N 1
ATOM 769 C CA . VAL A 1 98 ? -5.468 3.463 -19.595 1.00 49.59 98 VAL A CA 1
ATOM 770 C C . VAL A 1 98 ? -6.904 3.855 -19.944 1.00 49.59 98 VAL A C 1
ATOM 772 O O . VAL A 1 98 ? -7.785 3.766 -19.093 1.00 49.59 98 VAL A O 1
ATOM 775 N N . SER A 1 99 ? -7.171 4.220 -21.204 1.00 46.94 99 SER A N 1
ATOM 776 C CA . SER A 1 99 ? -8.533 4.539 -21.657 1.00 46.94 99 SER A CA 1
ATOM 777 C C . SER A 1 99 ? -9.469 3.347 -21.484 1.00 46.94 99 SER A C 1
ATOM 779 O O . SER A 1 99 ? -10.577 3.521 -20.989 1.00 46.94 99 SER A O 1
ATOM 781 N N . ARG A 1 100 ? -9.004 2.125 -21.771 1.00 44.00 100 ARG A N 1
ATOM 782 C CA . ARG A 1 100 ? -9.775 0.896 -21.560 1.00 44.00 100 ARG A CA 1
ATOM 783 C C . ARG A 1 100 ? -10.006 0.583 -20.081 1.00 44.00 100 ARG A C 1
ATOM 785 O O . ARG A 1 100 ? -11.116 0.211 -19.729 1.00 44.00 100 ARG A O 1
ATOM 792 N N . ALA A 1 101 ? -9.019 0.763 -19.203 1.00 49.88 101 ALA A N 1
ATOM 793 C CA . ALA A 1 101 ? -9.219 0.630 -17.755 1.00 49.88 101 ALA A CA 1
ATOM 794 C C . ALA A 1 101 ? -10.257 1.646 -17.232 1.00 49.88 101 ALA A C 1
ATOM 796 O O . ALA A 1 101 ? -11.125 1.295 -16.430 1.00 49.88 101 ALA A O 1
ATOM 797 N N . CYS A 1 102 ? -10.228 2.877 -17.754 1.00 45.78 102 CYS A N 1
ATOM 798 C CA . CYS A 1 102 ? -11.232 3.908 -17.490 1.00 45.78 102 CYS A CA 1
ATOM 799 C C . CYS A 1 102 ? -12.612 3.576 -18.087 1.00 45.78 102 CYS A C 1
ATOM 801 O O . CYS A 1 102 ? -13.624 3.861 -17.458 1.00 45.78 102 CYS A O 1
ATOM 803 N N . GLU A 1 103 ? -12.690 2.986 -19.282 1.00 40.94 103 GLU A N 1
ATOM 804 C CA . GLU A 1 103 ? -13.946 2.586 -19.938 1.00 40.94 103 GLU A CA 1
ATOM 805 C C . GLU A 1 103 ? -14.594 1.368 -19.276 1.00 40.94 103 GLU A C 1
ATOM 807 O O . GLU A 1 103 ? -15.807 1.355 -19.073 1.00 40.94 103 GLU A O 1
ATOM 812 N N . VAL A 1 104 ? -13.802 0.377 -18.860 1.00 46.91 104 VAL A N 1
ATOM 813 C CA . VAL A 1 104 ? -14.284 -0.771 -18.075 1.00 46.91 104 VAL A CA 1
ATOM 814 C C . VAL A 1 104 ? -14.872 -0.290 -16.741 1.00 46.91 104 VAL A C 1
ATOM 816 O O . VAL A 1 104 ? -15.927 -0.772 -16.328 1.00 46.91 104 VAL A O 1
ATOM 819 N N . GLY A 1 105 ? -14.267 0.731 -16.122 1.00 43.69 105 GLY A N 1
ATOM 820 C CA . GLY A 1 105 ? -14.799 1.410 -14.933 1.00 43.69 105 GLY A CA 1
ATOM 821 C C . GLY A 1 105 ? -16.005 2.336 -15.175 1.00 43.69 105 GLY A C 1
ATOM 822 O O . GLY A 1 105 ? -16.561 2.852 -14.211 1.00 43.69 105 GLY A O 1
ATOM 823 N N . LYS A 1 106 ? -16.422 2.564 -16.431 1.00 38.34 106 LYS A N 1
ATOM 824 C CA . LYS A 1 106 ? -17.564 3.425 -16.810 1.00 38.34 106 LYS A CA 1
ATOM 825 C C . LYS A 1 106 ? -18.840 2.656 -17.163 1.00 38.34 106 LYS A C 1
ATOM 827 O O . LYS A 1 106 ? -19.843 3.291 -17.490 1.00 38.34 106 LYS A O 1
ATOM 832 N N . THR A 1 107 ? -18.844 1.322 -17.128 1.00 36.50 107 THR A N 1
ATOM 833 C CA . THR A 1 107 ? -20.100 0.578 -17.318 1.00 36.50 107 THR A CA 1
ATOM 834 C C . THR A 1 107 ? -21.063 0.922 -16.171 1.00 36.50 107 THR A C 1
ATOM 836 O O . THR A 1 107 ? -20.676 0.797 -15.012 1.00 36.50 107 THR A O 1
ATOM 839 N N . PRO A 1 108 ? -22.293 1.407 -16.445 1.00 37.81 108 PRO A N 1
ATOM 840 C CA . PRO A 1 108 ? -23.204 1.891 -15.415 1.00 37.81 108 PRO A CA 1
ATOM 841 C C . PRO A 1 108 ? -23.870 0.696 -14.733 1.00 37.81 108 PRO A C 1
ATOM 843 O O . PRO A 1 108 ? -25.040 0.396 -14.952 1.00 37.81 108 PRO A O 1
ATOM 846 N N . ASN A 1 109 ? -23.105 -0.020 -13.920 1.00 38.25 109 ASN A N 1
ATOM 847 C CA . ASN A 1 109 ? -23.653 -0.865 -12.880 1.00 38.25 109 ASN A CA 1
ATOM 848 C C . ASN A 1 109 ? -23.370 -0.141 -11.556 1.00 38.25 109 ASN A C 1
ATOM 850 O O . ASN A 1 109 ? -22.204 0.108 -11.269 1.00 38.25 109 ASN A O 1
ATOM 854 N N . PRO A 1 110 ? -24.369 0.208 -10.728 1.00 40.56 110 PRO A N 1
ATOM 855 C CA . PRO A 1 110 ? -24.145 0.863 -9.428 1.00 40.56 110 PRO A CA 1
ATOM 856 C C . PRO A 1 110 ? -23.253 0.064 -8.447 1.00 40.56 110 PRO A C 1
ATOM 858 O O . PRO A 1 110 ? -22.940 0.546 -7.363 1.00 40.56 110 PRO A O 1
ATOM 861 N N . LEU A 1 111 ? -22.832 -1.136 -8.852 1.00 42.09 111 LEU A N 1
ATOM 862 C CA . LEU A 1 111 ? -21.946 -2.088 -8.188 1.00 42.09 111 LEU A CA 1
ATOM 863 C C . LEU A 1 111 ? -20.485 -2.064 -8.718 1.00 42.09 111 LEU A C 1
ATOM 865 O O . LEU A 1 111 ? -19.618 -2.786 -8.226 1.00 42.09 111 LEU A O 1
ATOM 869 N N . SER A 1 112 ? -20.161 -1.258 -9.739 1.00 50.41 112 SER A N 1
ATOM 870 C CA . SER A 1 112 ? -18.821 -1.237 -10.351 1.00 50.41 112 SER A CA 1
ATOM 871 C C . SER A 1 112 ? -17.834 -0.327 -9.606 1.00 50.41 112 SER A C 1
ATOM 873 O O . SER A 1 112 ? -18.142 0.818 -9.284 1.00 50.41 112 SER A O 1
ATOM 875 N N . LYS A 1 113 ? -16.618 -0.835 -9.371 1.00 51.69 113 LYS A N 1
ATOM 876 C CA . LYS A 1 113 ? -15.476 -0.134 -8.749 1.00 51.69 113 LYS A CA 1
ATOM 877 C C . LYS A 1 113 ? -15.165 1.175 -9.488 1.00 51.69 113 LYS A C 1
ATOM 879 O O . LYS A 1 113 ? -15.139 1.182 -10.717 1.00 51.69 113 LYS A O 1
ATOM 884 N N . GLN A 1 114 ? -14.905 2.259 -8.754 1.00 51.78 114 GLN A N 1
ATOM 885 C CA . GLN A 1 114 ? -14.726 3.590 -9.342 1.00 51.78 114 GLN A CA 1
ATOM 886 C C . GLN A 1 114 ? -13.237 3.942 -9.456 1.00 51.78 114 GLN A C 1
ATOM 888 O O . GLN A 1 114 ? -12.519 3.993 -8.455 1.00 51.78 114 GLN A O 1
ATOM 893 N N . LEU A 1 115 ? -12.778 4.196 -10.684 1.00 55.81 115 LEU A N 1
ATOM 894 C CA . LEU A 1 115 ? -11.449 4.739 -10.965 1.00 55.81 115 LEU A CA 1
ATOM 895 C C . LEU A 1 115 ? -11.563 6.257 -11.125 1.00 55.81 115 LEU A C 1
ATOM 897 O O . LEU A 1 115 ? -12.285 6.735 -12.002 1.00 55.81 115 LEU A O 1
ATOM 901 N N . LEU A 1 116 ? -10.857 7.005 -10.283 1.00 55.78 116 LEU A N 1
ATOM 902 C CA . LEU A 1 116 ? -10.761 8.459 -10.375 1.00 55.78 116 LEU A CA 1
ATOM 903 C C . LEU A 1 116 ? -9.344 8.840 -10.801 1.00 55.78 116 LEU A C 1
ATOM 905 O O . LEU A 1 116 ? -8.362 8.383 -10.222 1.00 55.78 116 LEU A O 1
ATOM 909 N N . TYR A 1 117 ? -9.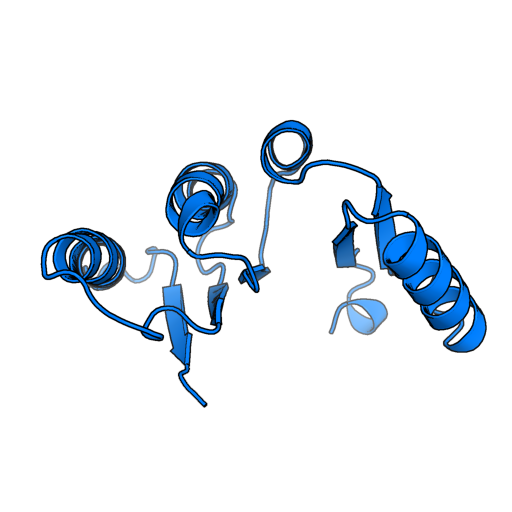256 9.676 -11.832 1.00 52.78 117 TYR A N 1
ATOM 910 C CA . TYR A 1 117 ? -7.999 10.154 -12.393 1.00 52.78 117 TYR A CA 1
ATOM 911 C C . TYR A 1 117 ? -7.822 11.647 -12.114 1.00 52.78 117 TYR A C 1
ATOM 913 O O . TYR A 1 117 ? -8.776 12.416 -12.262 1.00 52.78 117 TYR A O 1
ATOM 921 N N . TRP A 1 118 ? -6.602 12.049 -11.751 1.00 39.88 118 TRP A N 1
ATOM 922 C CA . TRP A 1 118 ? -6.206 13.445 -11.601 1.00 39.88 118 TRP A CA 1
ATOM 923 C C . TRP A 1 118 ? -4.811 13.651 -12.208 1.00 39.88 118 TRP A C 1
ATOM 925 O O . TRP A 1 118 ? -3.913 12.853 -11.965 1.00 39.88 118 TRP A O 1
ATOM 935 N N . SER A 1 119 ? -4.641 14.700 -13.017 1.00 36.47 119 SER A N 1
ATOM 936 C CA . SER A 1 119 ? -3.328 15.185 -13.468 1.00 36.47 119 SER A CA 1
ATOM 937 C C . SER A 1 119 ? -3.116 16.555 -12.850 1.00 36.47 119 SER A C 1
ATOM 939 O O . SER A 1 119 ? -3.992 17.411 -12.998 1.00 36.47 119 SER A O 1
ATOM 941 N N . ILE A 1 120 ? -1.985 16.758 -12.181 1.00 32.41 120 ILE A N 1
ATOM 942 C CA . ILE A 1 120 ? -1.496 18.090 -11.795 1.00 32.41 120 ILE A CA 1
ATOM 943 C C . ILE A 1 120 ? -0.674 18.703 -12.929 1.00 32.41 120 ILE A C 1
ATOM 945 O O . ILE A 1 120 ? -0.069 17.924 -13.703 1.00 32.41 120 ILE A O 1
#

Secondary structure (DSSP, 8-state):
-TTTTT--EEEEE--HHHHHHHHHHHHHHT-TTTEEEEES-HHHHGGG---EEEEEE---HHHHHHHHHHHHHHEEEEEEEEE--TTSS--TTHHHHHHHHHHHTTS--TTSPEEEE---

pLDDT: mean 78.06, std 22.24, range [32.41, 97.81]